Protein AF-A0A3R9ML99-F1 (afdb_monomer)

Solvent-accessible surface area (backbone atoms only — not comparable to full-atom values): 5795 Å² total; per-residue (Å²): 138,90,82,80,82,83,76,72,71,64,70,60,57,55,53,55,49,55,49,49,50,56,50,73,70,32,71,63,58,52,49,49,49,51,53,67,48,25,43,88,97,41,99,45,66,30,70,67,46,59,65,60,38,38,69,73,42,37,47,72,34,72,74,43,44,79,54,72,41,50,73,58,69,47,74,87,57,74,47,76,45,52,68,63,38,70,42,47,70,81,40,72,49,74,111

Mean predicted aligned error: 12.75 Å

Foldseek 3Di:
DDDDPPPDPCPVVVVVVVVVVVCVPDVVNVVVVCVQQAPPPDNAGDPVCCVPQCVVQEAEDPLEAEDQEAESDDSVHYHYHDHNHYHDRPHYDDD

Nearest PDB structures (foldseek):
  3r3i-assembly3_B  TM=7.103E-01  e=8.095E+00  Homo sapiens

Organism: NCBI:txid334424

pLDDT: mean 73.44, std 12.73, range [35.12, 89.75]

Structure (mmCIF, N/CA/C/O backbone):
data_AF-A0A3R9ML99-F1
#
_entry.id   AF-A0A3R9ML99-F1
#
loop_
_atom_site.group_PDB
_atom_site.id
_atom_site.type_symbol
_atom_site.label_atom_id
_atom_site.label_alt_id
_atom_site.label_comp_id
_atom_site.label_asym_id
_atom_site.label_entity_id
_atom_site.label_seq_id
_atom_site.pdbx_PDB_ins_code
_atom_site.Cartn_x
_atom_site.Cartn_y
_atom_site.Cartn_z
_atom_site.occupancy
_atom_site.B_iso_or_equiv
_atom_site.auth_seq_id
_atom_site.auth_comp_id
_atom_site.auth_asym_id
_atom_site.auth_atom_id
_atom_site.pdbx_PDB_model_num
ATOM 1 N N . MET A 1 1 ? -26.105 -42.556 -6.448 1.00 38.88 1 MET A N 1
ATOM 2 C CA . MET A 1 1 ? -24.698 -42.632 -6.003 1.00 38.88 1 MET A CA 1
ATOM 3 C C . MET A 1 1 ? -24.323 -41.286 -5.422 1.00 38.88 1 MET A C 1
ATOM 5 O O . MET A 1 1 ? -24.425 -40.271 -6.093 1.00 38.88 1 MET A O 1
ATOM 9 N N . SER A 1 2 ? -24.072 -41.307 -4.123 1.00 42.75 2 SER A N 1
ATOM 10 C CA . SER A 1 2 ? -23.849 -40.193 -3.210 1.00 42.75 2 SER A CA 1
ATOM 11 C C . SER A 1 2 ? -22.408 -39.692 -3.263 1.00 42.75 2 SER A C 1
ATOM 13 O O . SER A 1 2 ? -21.489 -40.491 -3.111 1.00 42.75 2 SER A O 1
ATOM 15 N N . SER A 1 3 ? -22.215 -38.379 -3.351 1.00 35.12 3 SER A N 1
ATOM 16 C CA . SER A 1 3 ? -20.934 -37.738 -3.041 1.00 35.12 3 SER A CA 1
ATOM 17 C C . SER A 1 3 ? -21.167 -36.391 -2.350 1.00 35.12 3 SER A C 1
ATOM 19 O O . SER A 1 3 ? -21.329 -35.354 -2.984 1.00 35.12 3 SER A O 1
ATOM 21 N N . THR A 1 4 ? -21.248 -36.481 -1.017 1.00 44.41 4 THR A N 1
ATOM 22 C CA . THR A 1 4 ? -20.620 -35.584 -0.027 1.00 44.41 4 THR A CA 1
ATOM 23 C C . THR A 1 4 ? -20.724 -34.071 -0.253 1.00 44.41 4 THR A C 1
ATOM 25 O O . THR A 1 4 ? -19.796 -33.425 -0.731 1.00 44.41 4 THR A O 1
ATOM 28 N N . SER A 1 5 ? -21.825 -33.496 0.239 1.00 40.03 5 SER A N 1
ATOM 29 C CA . SER A 1 5 ? -21.853 -32.130 0.771 1.00 40.03 5 SER A CA 1
ATOM 30 C C . SER A 1 5 ? -20.878 -32.050 1.951 1.00 40.03 5 SER A C 1
ATOM 32 O O . SER A 1 5 ? -21.139 -32.600 3.022 1.00 40.03 5 SER A O 1
ATOM 34 N N . THR A 1 6 ? -19.720 -31.426 1.742 1.00 47.66 6 THR A N 1
ATOM 35 C CA . THR A 1 6 ? -18.753 -31.126 2.802 1.00 47.66 6 THR A CA 1
ATOM 36 C C . THR A 1 6 ? -19.354 -30.065 3.721 1.00 47.66 6 THR A C 1
ATOM 38 O O . THR A 1 6 ? -19.236 -28.864 3.485 1.00 47.66 6 THR A O 1
ATOM 41 N N . SER A 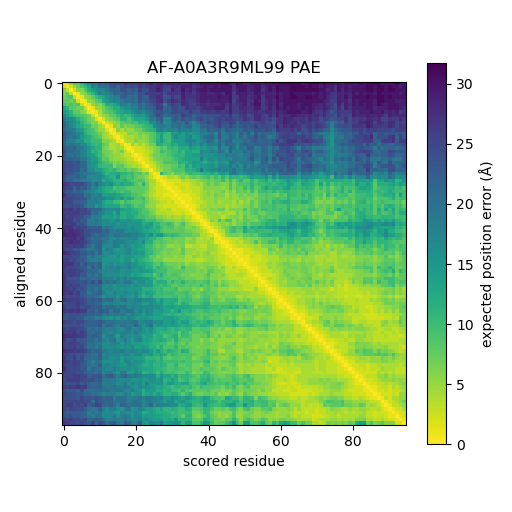1 7 ? -20.034 -30.514 4.774 1.00 47.41 7 SER A N 1
ATOM 42 C CA . SER A 1 7 ? -20.469 -29.684 5.892 1.00 47.41 7 SER A CA 1
ATOM 43 C C . SER A 1 7 ? -19.242 -29.117 6.609 1.00 47.41 7 SER A C 1
ATOM 45 O O . SER A 1 7 ? -18.593 -29.806 7.397 1.00 47.41 7 SER A O 1
ATOM 47 N N . ILE A 1 8 ? -18.915 -27.857 6.327 1.00 57.25 8 ILE A N 1
ATOM 48 C CA . ILE A 1 8 ? -17.966 -27.072 7.121 1.00 57.25 8 ILE A CA 1
ATOM 49 C C . ILE A 1 8 ? -18.508 -27.030 8.565 1.00 57.25 8 ILE A C 1
ATOM 51 O O . ILE A 1 8 ? -19.684 -26.704 8.748 1.00 57.25 8 ILE A O 1
ATOM 55 N N . PRO A 1 9 ? -17.711 -27.368 9.596 1.00 52.72 9 PRO A N 1
ATOM 56 C CA . PRO A 1 9 ? -18.194 -27.432 10.972 1.00 52.72 9 PRO A CA 1
ATOM 57 C C . PRO A 1 9 ? -18.722 -26.064 11.436 1.00 52.72 9 PRO A C 1
ATOM 59 O O . PRO A 1 9 ? -17.990 -25.078 11.541 1.00 52.72 9 PRO A O 1
ATOM 62 N N . SER A 1 10 ? -20.020 -26.021 11.740 1.00 58.72 10 SER A N 1
ATOM 63 C CA . SER A 1 10 ? -20.818 -24.842 12.111 1.00 58.72 10 SER A CA 1
ATOM 64 C C . SER A 1 10 ? -20.410 -24.168 13.432 1.00 58.72 10 SER A C 1
ATOM 66 O O . SER A 1 10 ? -20.853 -23.055 13.717 1.00 58.72 10 SER A O 1
ATOM 68 N N . PHE A 1 11 ? -19.515 -24.780 14.214 1.00 58.31 11 PHE A N 1
ATOM 69 C CA . PHE A 1 11 ? -19.002 -24.227 15.474 1.00 58.31 11 PHE A CA 1
ATOM 70 C C . PHE A 1 11 ? -18.155 -22.956 15.285 1.00 58.31 11 PHE A C 1
ATOM 72 O O . PHE A 1 11 ? -18.205 -22.052 16.119 1.00 58.31 11 PHE A O 1
ATOM 79 N N . ALA A 1 12 ? -17.431 -22.833 14.167 1.00 55.47 12 ALA A N 1
ATOM 80 C CA . ALA A 1 12 ? -16.661 -21.623 13.864 1.00 55.47 12 ALA A CA 1
ATOM 81 C C . ALA A 1 12 ? -17.571 -20.444 13.464 1.00 55.47 12 ALA A C 1
ATOM 83 O O . ALA A 1 12 ? -17.307 -19.300 13.832 1.00 55.47 12 ALA A O 1
ATOM 84 N N . GLY A 1 13 ? -18.682 -20.716 12.769 1.00 58.28 13 GLY A N 1
ATOM 85 C CA . GLY A 1 13 ? -19.620 -19.688 12.304 1.00 58.28 13 GLY A CA 1
ATOM 86 C C . GLY A 1 13 ? -20.328 -18.941 13.440 1.00 58.28 13 GLY A C 1
ATOM 87 O O . GLY A 1 13 ? -20.503 -17.726 13.353 1.00 58.28 13 GLY A O 1
ATOM 88 N N . GLY A 1 14 ? -20.680 -19.635 14.529 1.00 63.00 14 GLY A N 1
ATOM 89 C CA . GLY A 1 14 ? -21.318 -19.036 15.713 1.00 63.00 14 GLY A CA 1
ATOM 90 C C . GLY A 1 14 ? -20.378 -18.165 16.555 1.00 63.00 14 GLY A C 1
ATOM 91 O O . GLY A 1 14 ? -20.763 -17.102 17.042 1.00 63.00 14 GLY A O 1
ATOM 92 N N . LEU A 1 15 ? -19.112 -18.572 16.683 1.00 62.53 15 LEU A N 1
ATOM 93 C CA . LEU A 1 15 ? -18.086 -17.789 17.378 1.00 62.53 15 LEU A CA 1
ATOM 94 C C . LEU A 1 15 ? -17.732 -16.517 16.599 1.00 62.53 15 LEU A C 1
ATOM 96 O O . LEU A 1 15 ? -17.679 -15.429 17.174 1.00 62.53 15 LEU A O 1
ATOM 100 N N . LEU A 1 16 ? -17.551 -16.636 15.280 1.00 63.03 16 LEU A N 1
ATOM 101 C CA . LEU A 1 16 ? -17.241 -15.505 14.404 1.00 63.03 16 LEU A CA 1
ATOM 102 C C . LEU A 1 16 ? -18.410 -14.515 14.295 1.00 63.03 16 LEU A C 1
ATOM 104 O O . LEU A 1 16 ? -18.174 -13.304 14.227 1.00 63.03 16 LEU A O 1
ATOM 108 N N . SER A 1 17 ? -19.658 -14.996 14.325 1.00 64.62 17 SER A N 1
ATOM 109 C CA . SER A 1 17 ? -20.848 -14.138 14.310 1.00 64.62 17 SER A CA 1
ATOM 110 C C . SER A 1 17 ? -21.050 -13.407 15.643 1.00 64.62 17 SER A C 1
ATOM 112 O O . SER A 1 17 ? -21.275 -12.195 15.636 1.00 64.62 17 SER A O 1
ATOM 114 N N . GLY A 1 18 ? -20.861 -14.083 16.782 1.00 67.12 18 GLY A N 1
ATOM 115 C CA . GLY A 1 18 ? -20.918 -13.474 18.117 1.00 67.12 18 GLY A CA 1
ATOM 116 C C . GLY A 1 18 ? -19.806 -12.448 18.368 1.00 67.12 18 GLY A C 1
ATOM 117 O O . GLY A 1 18 ? -20.058 -11.364 18.904 1.00 67.12 18 GLY A O 1
ATOM 118 N N . LEU A 1 19 ? -18.582 -12.739 17.914 1.00 62.47 19 LEU A N 1
ATOM 119 C CA . LEU A 1 19 ? -17.462 -11.793 17.943 1.00 62.47 19 LEU A CA 1
ATOM 120 C C . LEU A 1 19 ? -17.721 -10.602 17.016 1.00 62.47 19 LEU A C 1
ATOM 122 O O . LEU A 1 19 ? -17.573 -9.460 17.445 1.00 62.47 19 LEU A O 1
ATOM 126 N N . SER A 1 20 ? -18.189 -10.836 15.787 1.00 61.47 20 SER A N 1
ATOM 127 C CA . SER A 1 20 ? -18.544 -9.756 14.855 1.00 61.47 20 SER A CA 1
ATOM 128 C C . SER A 1 20 ? -19.652 -8.850 15.396 1.00 61.47 20 SER A C 1
ATOM 130 O O . SER A 1 20 ? -19.572 -7.632 15.237 1.00 61.47 20 SER A O 1
ATOM 132 N N . ALA A 1 21 ? -20.663 -9.408 16.067 1.00 64.62 21 ALA A N 1
ATOM 133 C CA . ALA A 1 21 ? -21.735 -8.637 16.693 1.00 64.62 21 ALA A CA 1
ATOM 134 C C . ALA A 1 21 ? -21.219 -7.779 17.863 1.00 64.62 21 ALA A C 1
ATOM 136 O O . ALA A 1 21 ? -21.551 -6.596 17.953 1.00 64.62 21 ALA A O 1
ATOM 137 N N . ARG A 1 22 ? -20.328 -8.323 18.706 1.00 62.62 22 ARG A N 1
ATOM 138 C CA . ARG A 1 22 ? -19.660 -7.563 19.782 1.00 62.62 22 ARG A CA 1
ATOM 139 C C . ARG A 1 22 ? -18.731 -6.466 19.255 1.00 62.62 22 ARG A C 1
ATOM 141 O O . ARG A 1 22 ? -18.669 -5.379 19.832 1.00 62.62 22 ARG A O 1
ATOM 148 N N . ILE A 1 23 ? -18.036 -6.722 18.148 1.00 60.06 23 ILE A N 1
ATOM 149 C CA . ILE A 1 23 ? -17.157 -5.743 17.496 1.00 60.06 23 ILE A CA 1
ATOM 150 C C . ILE A 1 23 ? -17.985 -4.608 16.875 1.00 60.06 23 ILE A C 1
ATOM 152 O O . ILE A 1 23 ? -17.627 -3.442 17.031 1.00 60.06 23 ILE A O 1
ATOM 156 N N . LYS A 1 24 ? -19.125 -4.915 16.239 1.00 61.19 24 LYS A N 1
ATOM 157 C CA . LYS A 1 24 ? -20.045 -3.904 15.683 1.00 61.19 24 LYS A CA 1
ATOM 158 C C . LYS A 1 24 ? -20.799 -3.110 16.756 1.00 61.19 24 LYS A C 1
ATOM 160 O O . LYS A 1 24 ? -21.103 -1.944 16.525 1.00 61.19 24 LYS A O 1
ATOM 165 N N . GLY A 1 25 ? -21.076 -3.712 17.913 1.00 71.50 25 GLY A N 1
ATOM 166 C CA . GLY A 1 25 ? -21.843 -3.088 18.996 1.00 71.50 25 GLY A CA 1
ATOM 167 C C . GLY A 1 25 ? -21.081 -2.061 19.836 1.00 71.50 25 GLY A C 1
ATOM 168 O O . GLY A 1 25 ? -21.703 -1.334 20.606 1.00 71.50 25 GLY A O 1
ATOM 169 N N . SER A 1 26 ? -19.751 -1.969 19.714 1.00 70.25 26 SER A N 1
ATOM 170 C CA . SER A 1 26 ? -18.955 -1.081 20.566 1.00 70.25 26 SER A CA 1
ATOM 171 C C . SER A 1 26 ? -18.286 0.057 19.774 1.00 70.25 26 SER A C 1
ATOM 173 O O . SER A 1 26 ? -17.394 -0.171 18.949 1.00 70.25 26 SER A O 1
ATOM 175 N N . PRO A 1 27 ? -18.644 1.327 20.047 1.00 76.81 27 PRO A N 1
ATOM 176 C CA . PRO A 1 27 ? -18.044 2.471 19.359 1.00 76.81 27 PRO A CA 1
ATOM 177 C C . PRO A 1 27 ? -16.539 2.588 19.641 1.00 76.81 27 PRO A C 1
ATOM 179 O O . PRO A 1 27 ? -15.786 3.053 18.788 1.00 76.81 27 PRO A O 1
ATOM 182 N N . ARG A 1 28 ? -16.078 2.086 20.796 1.00 77.94 28 ARG A N 1
ATOM 183 C CA . ARG A 1 28 ? -14.664 2.084 21.199 1.00 77.94 28 ARG A CA 1
ATOM 184 C C . ARG A 1 28 ? -13.791 1.200 20.307 1.00 77.94 28 ARG A C 1
ATOM 186 O O . ARG A 1 28 ? -12.728 1.648 19.900 1.00 77.94 28 ARG A O 1
ATOM 193 N N . LEU A 1 29 ? -14.228 -0.015 19.958 1.00 75.88 29 LEU A N 1
ATOM 194 C CA . LEU A 1 29 ? -13.462 -0.904 19.070 1.00 75.88 29 LEU A CA 1
ATOM 195 C C . LEU A 1 29 ? -13.401 -0.348 17.646 1.00 75.88 29 LEU A C 1
ATOM 197 O O . LEU A 1 29 ? -12.339 -0.370 17.029 1.00 75.88 29 LEU A O 1
ATOM 201 N N . LYS A 1 30 ? -14.502 0.234 17.156 1.00 73.56 30 LYS A N 1
ATOM 202 C CA . LYS A 1 30 ? -14.520 0.934 15.865 1.00 73.56 30 LYS A CA 1
ATOM 203 C C . LYS A 1 30 ? -13.548 2.117 15.857 1.00 73.56 30 LYS A C 1
ATOM 205 O O . LYS A 1 30 ? -12.813 2.300 14.893 1.00 73.56 30 LYS A O 1
ATOM 210 N N . GLN A 1 31 ? -13.507 2.895 16.936 1.00 80.19 31 GLN A N 1
ATOM 211 C CA . GLN A 1 31 ? -12.615 4.045 17.062 1.00 80.19 31 GLN A CA 1
ATOM 212 C C . GLN A 1 31 ? -11.148 3.629 17.218 1.00 80.19 31 GLN A C 1
ATOM 214 O O . GLN A 1 31 ? -10.287 4.240 16.592 1.00 80.19 31 GLN A O 1
ATOM 219 N N . LEU A 1 32 ? -10.865 2.561 17.970 1.00 80.81 32 LEU A N 1
ATOM 220 C CA . LEU A 1 32 ? -9.529 1.975 18.088 1.00 80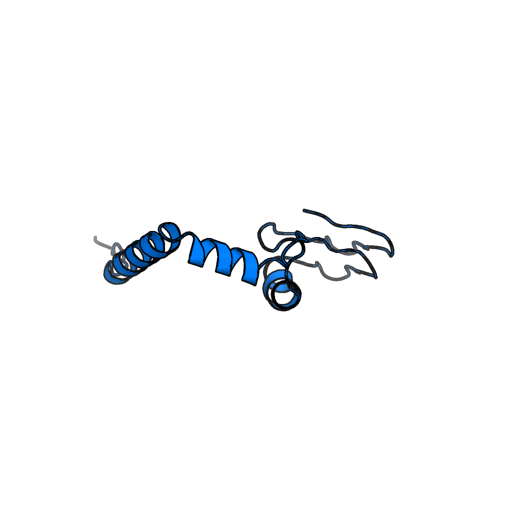.81 32 LEU A CA 1
ATOM 221 C C . LEU A 1 32 ? -9.040 1.416 16.753 1.00 80.81 32 LEU A C 1
ATOM 223 O O . LEU A 1 32 ? -7.914 1.707 16.372 1.00 80.81 32 LEU A O 1
ATOM 227 N N . ALA A 1 33 ? -9.875 0.680 16.016 1.00 76.25 33 ALA A N 1
ATOM 228 C CA . ALA A 1 33 ? -9.530 0.172 14.691 1.00 76.25 33 ALA A CA 1
ATOM 229 C C . ALA A 1 33 ? -9.252 1.324 13.715 1.00 76.25 33 ALA A C 1
ATOM 231 O O . ALA A 1 33 ? -8.188 1.363 13.100 1.00 76.25 33 ALA A O 1
ATOM 232 N N . SER A 1 34 ? -10.147 2.315 13.640 1.00 74.19 34 SER A N 1
ATOM 233 C CA . SER A 1 34 ? -9.936 3.515 12.824 1.00 74.19 34 SER A CA 1
ATOM 234 C C . SER A 1 34 ? -8.673 4.278 13.229 1.00 74.19 34 SER A C 1
ATOM 236 O O . SER A 1 34 ? -7.945 4.744 12.361 1.00 74.19 34 SER A O 1
ATOM 238 N N . TRP A 1 35 ? -8.365 4.371 14.524 1.00 78.38 35 TRP A N 1
ATOM 239 C CA . TRP A 1 35 ? -7.147 5.009 15.030 1.00 78.38 35 TRP A CA 1
ATOM 240 C C . TRP A 1 3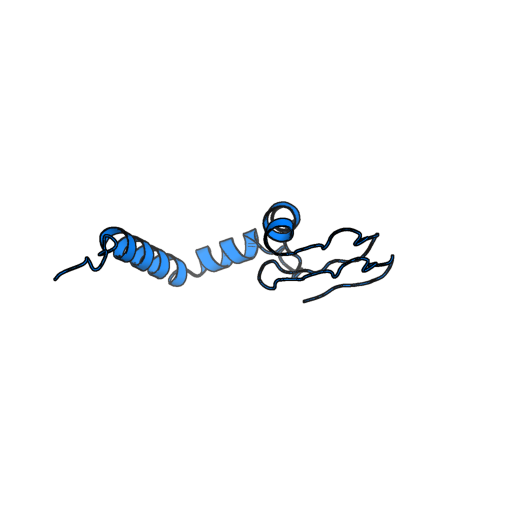5 ? -5.884 4.184 14.758 1.00 78.38 35 TRP A C 1
ATOM 242 O O . TRP A 1 35 ? -4.808 4.748 14.554 1.00 78.38 35 TRP A O 1
ATOM 252 N N . LEU A 1 36 ? -5.983 2.855 14.752 1.00 75.75 36 LEU A N 1
ATOM 253 C CA . LEU A 1 36 ? -4.875 1.950 14.460 1.00 75.75 36 LEU A CA 1
ATOM 254 C C . LEU A 1 36 ? -4.518 1.987 12.968 1.00 75.75 36 LEU A C 1
ATOM 256 O O . LEU A 1 36 ? -3.338 2.011 12.618 1.00 75.75 36 LEU A O 1
ATOM 260 N N . LEU A 1 37 ? -5.533 2.031 12.103 1.00 72.19 37 LEU A N 1
ATOM 261 C CA . LEU A 1 37 ? -5.388 2.091 10.649 1.00 72.19 37 LEU A CA 1
ATOM 262 C C . LEU A 1 37 ? -4.985 3.489 10.163 1.00 72.19 37 LEU A C 1
ATOM 264 O O . LEU A 1 37 ? -4.047 3.621 9.372 1.00 72.19 37 LEU A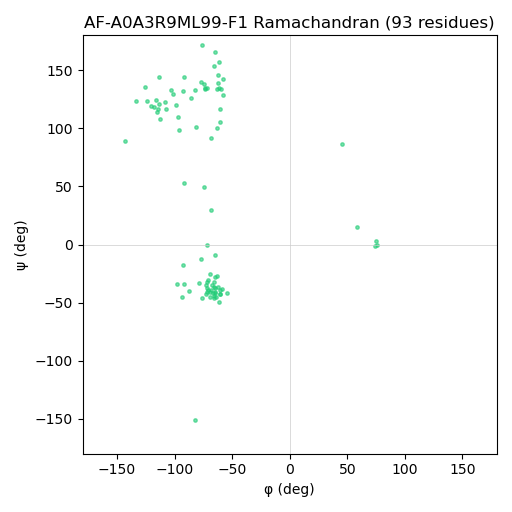 O 1
ATOM 268 N N . PHE A 1 38 ? -5.643 4.534 10.665 1.00 73.31 38 PHE A N 1
ATOM 269 C CA . PHE A 1 38 ? -5.467 5.910 10.205 1.00 73.31 38 PHE A CA 1
ATOM 270 C C . PHE A 1 38 ? -4.840 6.799 11.274 1.00 73.31 38 PHE A C 1
ATOM 272 O O . PHE A 1 38 ? -5.113 6.680 12.469 1.00 73.31 38 PHE A O 1
ATOM 279 N N . GLN A 1 39 ? -3.993 7.734 10.850 1.00 69.81 39 GLN A N 1
ATOM 280 C CA . GLN A 1 39 ? -3.508 8.769 11.757 1.00 69.81 39 GLN A CA 1
ATOM 281 C C . GLN A 1 39 ? -4.646 9.763 12.063 1.00 69.81 39 GLN A C 1
ATOM 283 O O . GLN A 1 39 ? -5.335 10.211 11.147 1.00 69.81 39 GLN A O 1
ATOM 288 N N . PRO A 1 40 ? -4.867 10.164 13.327 1.00 64.19 40 PRO A N 1
ATOM 289 C CA . PRO A 1 40 ? -5.874 11.176 13.631 1.00 64.19 40 PRO A CA 1
ATOM 290 C C . PRO A 1 40 ? -5.551 12.487 12.892 1.00 64.19 40 PRO A C 1
ATOM 292 O O . PRO A 1 40 ? -4.410 12.948 12.909 1.00 64.19 40 PRO A O 1
ATOM 295 N N . ARG A 1 41 ? -6.566 13.088 12.249 1.00 65.56 41 ARG A N 1
ATOM 296 C CA . ARG A 1 41 ? -6.514 14.341 11.453 1.00 65.56 41 ARG A CA 1
ATOM 297 C C . ARG A 1 41 ? -5.857 14.263 10.070 1.00 65.56 41 ARG A C 1
ATOM 299 O O . ARG A 1 41 ? -5.842 15.266 9.362 1.00 65.56 41 ARG A O 1
ATOM 306 N N . ARG A 1 42 ? -5.339 13.109 9.646 1.00 65.94 42 ARG A N 1
ATOM 307 C CA . ARG A 1 42 ? -4.875 12.892 8.268 1.00 65.94 42 ARG A CA 1
ATOM 308 C C . ARG A 1 42 ? -5.437 11.561 7.796 1.00 65.94 42 ARG A C 1
ATOM 310 O O . ARG A 1 42 ? -5.137 10.546 8.406 1.00 65.94 42 ARG A O 1
ATOM 317 N N . ALA A 1 43 ? -6.178 11.533 6.690 1.00 64.88 43 ALA A N 1
ATOM 318 C CA . ALA A 1 43 ? -6.653 10.290 6.064 1.00 64.88 43 ALA A CA 1
ATOM 319 C C . ALA A 1 43 ? -5.506 9.450 5.453 1.00 64.88 43 ALA A C 1
ATOM 321 O O . ALA A 1 43 ? -5.682 8.758 4.458 1.00 64.88 43 ALA A O 1
ATOM 322 N N . ARG A 1 44 ? -4.299 9.534 6.027 1.00 69.94 44 ARG A N 1
ATOM 323 C CA . ARG A 1 44 ? -3.145 8.753 5.624 1.00 69.94 44 ARG A CA 1
ATOM 324 C C . ARG A 1 44 ? -3.079 7.481 6.465 1.00 69.94 44 ARG A C 1
ATOM 326 O O . ARG A 1 44 ? -3.175 7.560 7.698 1.00 69.94 44 ARG A O 1
ATOM 333 N N . PRO A 1 45 ? -2.895 6.323 5.819 1.00 74.06 45 PRO A N 1
ATOM 334 C CA . PRO A 1 45 ? -2.647 5.085 6.533 1.00 74.06 45 PRO A CA 1
ATOM 335 C C . PRO A 1 45 ? -1.342 5.198 7.333 1.00 74.06 45 PRO A C 1
ATOM 337 O O . PRO A 1 45 ? -0.389 5.866 6.916 1.00 74.06 45 PRO A O 1
ATOM 340 N N . ARG A 1 46 ? -1.289 4.557 8.506 1.00 82.00 46 ARG A N 1
ATOM 341 C CA . ARG A 1 46 ? -0.058 4.505 9.309 1.00 82.00 46 ARG A CA 1
ATOM 342 C C . ARG A 1 46 ? 1.065 3.792 8.547 1.00 82.00 46 ARG A C 1
ATOM 344 O O . ARG A 1 46 ? 0.822 2.956 7.683 1.00 82.00 46 ARG A O 1
ATOM 351 N N . ILE A 1 47 ? 2.312 4.072 8.927 1.00 77.94 47 ILE A N 1
ATOM 352 C CA . ILE A 1 47 ? 3.507 3.501 8.284 1.00 77.94 47 ILE A CA 1
ATOM 353 C C . ILE A 1 47 ? 3.459 1.963 8.261 1.00 77.94 47 ILE A C 1
ATOM 355 O O . ILE A 1 47 ? 3.732 1.377 7.222 1.00 77.94 47 ILE A O 1
ATOM 359 N N . TRP A 1 48 ? 3.033 1.306 9.345 1.00 80.31 48 TRP A N 1
ATOM 360 C CA . TRP A 1 48 ? 2.910 -0.159 9.379 1.00 80.31 48 TRP A CA 1
ATOM 361 C C . TRP A 1 48 ? 1.882 -0.695 8.367 1.00 80.31 48 TRP A C 1
ATOM 363 O O . TRP A 1 48 ? 2.141 -1.709 7.732 1.00 80.31 48 TRP A O 1
ATOM 373 N N . VAL A 1 49 ? 0.769 0.015 8.136 1.00 78.88 49 VAL A N 1
ATOM 374 C CA . VAL A 1 49 ? -0.219 -0.324 7.092 1.00 78.88 49 VAL A CA 1
ATOM 375 C C . VAL A 1 49 ? 0.415 -0.177 5.711 1.00 78.88 49 VAL A C 1
ATOM 377 O O . VAL A 1 49 ? 0.273 -1.053 4.865 1.00 78.88 49 VAL A O 1
ATOM 380 N N . ARG A 1 50 ? 1.199 0.884 5.498 1.00 77.06 50 ARG A N 1
ATOM 381 C CA . ARG A 1 50 ? 1.930 1.095 4.243 1.00 77.06 50 ARG A CA 1
ATOM 382 C C . ARG A 1 50 ? 2.999 0.026 3.977 1.00 77.06 50 ARG A C 1
ATOM 384 O O . ARG A 1 50 ? 3.313 -0.212 2.820 1.00 77.06 50 ARG A O 1
ATOM 391 N N . TRP A 1 51 ? 3.578 -0.603 4.995 1.00 76.31 51 TRP A N 1
ATOM 392 C CA . TRP A 1 51 ? 4.561 -1.676 4.790 1.00 76.31 51 TRP A CA 1
ATOM 393 C C . TRP A 1 51 ? 3.934 -3.066 4.745 1.00 76.31 51 TRP A C 1
ATOM 395 O O . TRP A 1 51 ? 4.415 -3.908 4.001 1.00 76.31 51 TRP A O 1
ATOM 405 N N . LEU A 1 52 ? 2.865 -3.307 5.504 1.00 79.81 52 LEU A N 1
ATOM 406 C CA . LEU A 1 52 ? 2.247 -4.626 5.601 1.00 79.81 52 LEU A CA 1
ATOM 407 C C . LEU A 1 52 ? 1.091 -4.805 4.612 1.00 79.81 52 LEU A C 1
ATOM 409 O O . LEU A 1 52 ? 1.013 -5.828 3.949 1.00 79.81 52 LEU A O 1
ATOM 413 N N . ALA A 1 53 ? 0.200 -3.820 4.489 1.00 77.06 53 ALA A N 1
ATOM 414 C CA . ALA A 1 53 ? -0.993 -3.934 3.654 1.00 77.06 53 ALA A CA 1
ATOM 415 C C . ALA A 1 53 ? -0.733 -3.527 2.195 1.00 77.06 53 ALA A C 1
ATOM 417 O O . ALA A 1 53 ? -1.212 -4.202 1.287 1.00 77.06 53 ALA A O 1
ATOM 418 N N . ASN A 1 54 ? 0.055 -2.474 1.937 1.00 77.62 54 ASN A N 1
ATOM 419 C CA .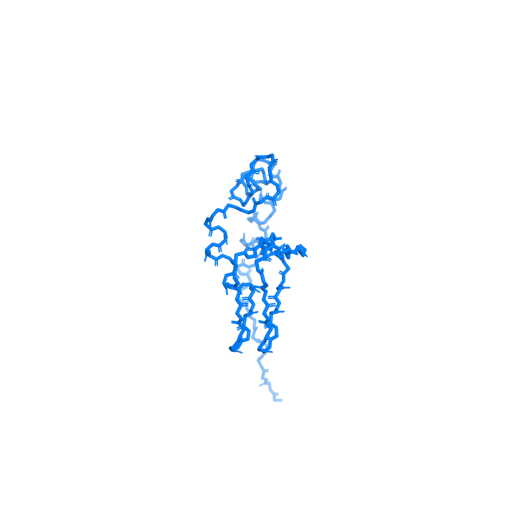 ASN A 1 54 ? 0.271 -2.011 0.556 1.00 77.62 54 ASN A CA 1
ATOM 420 C C . ASN A 1 54 ? 0.917 -3.061 -0.365 1.00 77.62 54 ASN A C 1
ATOM 422 O O . ASN A 1 54 ? 0.463 -3.156 -1.502 1.00 77.62 54 ASN A O 1
ATOM 426 N N . PRO A 1 55 ? 1.939 -3.842 0.045 1.00 77.88 55 PRO A N 1
ATOM 427 C CA . PRO A 1 55 ? 2.505 -4.872 -0.831 1.00 77.88 55 PRO A CA 1
ATOM 428 C C . PRO A 1 55 ? 1.553 -6.046 -1.078 1.00 77.88 55 PRO A C 1
ATOM 430 O O . PRO A 1 55 ? 1.672 -6.720 -2.094 1.00 77.88 55 PRO A O 1
ATOM 433 N N . LEU A 1 56 ? 0.619 -6.297 -0.155 1.00 79.06 56 LEU A N 1
ATOM 434 C CA . LEU A 1 56 ? -0.368 -7.371 -0.284 1.00 79.06 56 LEU A CA 1
ATOM 4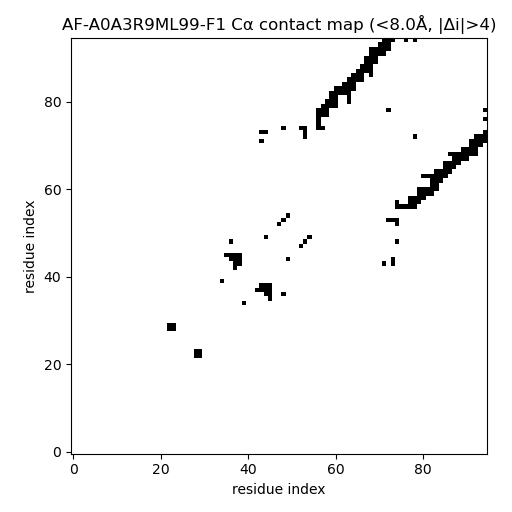35 C C . LEU A 1 56 ? -1.522 -6.986 -1.219 1.00 79.06 56 LEU A C 1
ATOM 437 O O . LEU A 1 56 ? -2.072 -7.847 -1.899 1.00 79.06 56 LEU A O 1
ATOM 441 N N . VAL A 1 57 ? -1.894 -5.705 -1.244 1.00 80.31 57 VAL A N 1
ATOM 442 C CA . VAL A 1 57 ? -3.071 -5.207 -1.974 1.00 80.31 57 VAL A CA 1
ATOM 443 C C . VAL A 1 57 ? -2.710 -4.627 -3.341 1.00 80.31 57 VAL A C 1
ATOM 445 O O . VAL A 1 57 ? -3.497 -4.732 -4.281 1.00 80.31 57 VAL A O 1
ATOM 448 N N . HIS A 1 58 ? -1.541 -4.000 -3.477 1.00 83.75 58 HIS A N 1
ATOM 449 C CA . HIS A 1 58 ? -1.140 -3.345 -4.720 1.00 83.75 58 HIS A CA 1
ATOM 450 C C . HIS A 1 58 ? -0.166 -4.213 -5.505 1.00 83.75 58 HIS A C 1
ATOM 452 O O . HIS A 1 58 ? 0.855 -4.657 -4.977 1.00 83.75 58 HIS A O 1
ATOM 458 N N . ARG A 1 59 ? -0.458 -4.412 -6.791 1.00 83.62 59 ARG A N 1
ATOM 459 C CA . ARG A 1 59 ? 0.393 -5.190 -7.692 1.00 83.62 59 ARG A CA 1
ATOM 460 C C . ARG A 1 59 ? 1.186 -4.265 -8.597 1.00 83.62 59 ARG A C 1
ATOM 462 O O . ARG A 1 59 ? 0.644 -3.352 -9.212 1.00 83.62 59 ARG A O 1
ATOM 469 N N . TYR A 1 60 ? 2.477 -4.538 -8.698 1.00 86.88 60 TYR A N 1
ATOM 470 C CA . TYR A 1 60 ? 3.383 -3.835 -9.592 1.00 86.88 60 TYR A CA 1
ATOM 471 C C . TYR A 1 60 ? 3.884 -4.839 -10.624 1.00 86.88 60 TYR A C 1
ATOM 473 O O . TYR A 1 60 ? 4.550 -5.812 -10.271 1.00 86.88 60 TYR A O 1
ATOM 481 N N . ALA A 1 61 ? 3.520 -4.641 -11.890 1.00 86.94 61 ALA A N 1
ATOM 482 C CA . ALA A 1 61 ? 3.980 -5.500 -12.972 1.00 86.94 61 ALA A CA 1
ATOM 483 C C . ALA A 1 61 ? 5.506 -5.367 -13.169 1.00 86.94 61 ALA A C 1
ATOM 485 O O . ALA A 1 61 ? 6.084 -4.313 -12.868 1.00 86.94 61 ALA A O 1
ATOM 486 N N . PRO A 1 62 ? 6.182 -6.404 -13.695 1.00 85.19 62 PRO A N 1
ATOM 487 C CA . PRO A 1 62 ? 7.621 -6.357 -13.940 1.00 85.19 62 PRO A CA 1
ATOM 488 C C . PRO A 1 62 ? 8.003 -5.199 -14.874 1.00 85.19 62 PRO A C 1
ATOM 490 O O . PRO A 1 62 ? 7.279 -4.858 -15.809 1.00 85.19 62 PRO A O 1
ATOM 493 N N . GLY A 1 63 ? 9.149 -4.572 -14.605 1.00 85.50 63 GLY A N 1
ATOM 494 C CA . GLY A 1 63 ? 9.627 -3.413 -15.364 1.00 85.50 63 GLY A CA 1
ATOM 495 C C . GLY A 1 63 ? 8.899 -2.100 -15.061 1.00 85.50 63 GLY A C 1
ATOM 496 O O . GLY A 1 63 ? 9.205 -1.099 -15.701 1.00 85.50 63 GLY A O 1
ATOM 497 N N . SER A 1 64 ? 7.955 -2.079 -14.113 1.00 86.00 64 SER A N 1
ATOM 498 C CA . SER A 1 64 ? 7.385 -0.823 -13.622 1.00 86.00 64 SER A CA 1
ATOM 499 C C . SER A 1 64 ? 8.374 -0.092 -12.712 1.00 86.00 64 SER A C 1
ATOM 501 O O . SER A 1 64 ? 9.059 -0.700 -11.886 1.00 86.00 64 SER A O 1
ATOM 503 N N . LEU A 1 65 ? 8.467 1.226 -12.878 1.00 85.44 65 LEU A N 1
ATOM 504 C CA . LEU A 1 65 ? 9.398 2.074 -12.139 1.00 85.44 65 LEU A CA 1
ATOM 505 C C . LEU A 1 65 ? 8.605 3.117 -11.363 1.00 85.44 65 LEU A C 1
ATOM 507 O O . LEU A 1 65 ? 7.910 3.943 -11.949 1.00 85.44 65 LEU A O 1
ATOM 511 N N . VAL A 1 66 ? 8.721 3.102 -10.038 1.00 84.12 66 VAL A N 1
ATOM 512 C CA . VAL A 1 66 ? 8.078 4.106 -9.188 1.00 84.12 66 VAL A CA 1
ATOM 513 C C . VAL A 1 66 ? 9.138 4.964 -8.523 1.00 84.12 66 VAL A C 1
ATOM 515 O O . VAL A 1 66 ? 9.830 4.497 -7.618 1.00 84.12 66 VAL A O 1
ATOM 518 N N . ARG A 1 67 ? 9.254 6.222 -8.964 1.00 84.88 67 ARG A N 1
ATOM 519 C CA . ARG A 1 67 ? 10.180 7.211 -8.391 1.00 84.88 67 ARG A CA 1
ATOM 520 C C . ARG A 1 67 ? 9.573 7.860 -7.137 1.00 84.88 67 ARG A C 1
ATOM 522 O O . ARG A 1 67 ? 8.789 7.221 -6.422 1.00 84.88 67 ARG A O 1
ATOM 529 N N . ARG A 1 68 ? 9.920 9.115 -6.814 1.00 82.88 68 ARG A N 1
ATOM 530 C CA . ARG A 1 68 ? 9.416 9.856 -5.637 1.00 82.88 68 ARG A CA 1
ATOM 531 C C . ARG A 1 68 ? 7.963 10.331 -5.822 1.00 82.88 68 ARG A C 1
ATOM 533 O O . ARG A 1 68 ? 7.634 11.486 -5.559 1.00 82.88 68 ARG A O 1
ATOM 540 N N . ALA A 1 69 ? 7.079 9.425 -6.232 1.00 84.00 69 ALA A N 1
ATOM 541 C CA . ALA A 1 69 ? 5.647 9.663 -6.350 1.00 84.00 69 ALA A CA 1
ATOM 542 C C . ALA A 1 69 ? 4.956 9.639 -4.975 1.00 84.00 69 ALA A C 1
ATOM 544 O O . ALA A 1 69 ? 5.238 8.787 -4.118 1.00 84.00 69 ALA A O 1
ATOM 545 N N . ARG A 1 70 ? 3.998 10.551 -4.773 1.00 81.50 70 ARG A N 1
ATOM 546 C CA . ARG A 1 70 ? 3.141 10.607 -3.582 1.00 81.50 70 ARG A CA 1
ATOM 547 C C . ARG A 1 70 ? 2.009 9.597 -3.754 1.00 81.50 70 ARG A C 1
ATOM 549 O O . ARG A 1 70 ? 1.049 9.833 -4.476 1.00 81.50 70 ARG A O 1
ATOM 556 N N . ARG A 1 71 ? 2.148 8.445 -3.103 1.00 80.25 71 ARG A N 1
ATOM 557 C CA . ARG A 1 71 ? 1.164 7.357 -3.145 1.00 80.25 71 ARG A CA 1
ATOM 558 C C . ARG A 1 71 ? 0.235 7.451 -1.940 1.00 80.25 71 ARG A C 1
ATOM 560 O O . ARG A 1 71 ? 0.595 6.999 -0.855 1.00 80.25 71 ARG A O 1
ATOM 567 N N . ASP A 1 72 ? -0.939 8.033 -2.148 1.00 81.75 72 ASP A N 1
ATOM 568 C CA . ASP A 1 72 ? -2.042 8.054 -1.184 1.00 81.75 72 ASP A CA 1
ATOM 569 C C . ASP A 1 72 ? -2.968 6.857 -1.447 1.00 81.75 72 ASP A C 1
ATOM 571 O O . ASP A 1 72 ? -4.169 6.997 -1.644 1.00 81.75 72 ASP A O 1
ATOM 575 N N . LEU A 1 73 ? -2.378 5.661 -1.497 1.00 77.75 73 LEU A N 1
ATOM 576 C CA . LEU A 1 73 ? -3.111 4.425 -1.737 1.00 77.75 73 LEU A CA 1
ATOM 577 C C . LEU A 1 73 ? -3.659 3.884 -0.415 1.00 77.75 73 LEU A C 1
ATOM 579 O O . LEU A 1 73 ? -2.898 3.689 0.540 1.00 77.75 73 LEU A O 1
ATOM 583 N N . ILE A 1 74 ? -4.967 3.634 -0.371 1.00 79.12 74 ILE A N 1
ATOM 584 C CA . ILE A 1 74 ? -5.619 2.961 0.751 1.00 79.12 74 ILE A CA 1
ATOM 585 C C . ILE A 1 74 ? -5.678 1.446 0.525 1.00 79.12 74 ILE A C 1
ATOM 587 O O . ILE A 1 74 ? -5.903 0.993 -0.595 1.00 79.12 74 ILE A O 1
ATOM 591 N N . PRO A 1 75 ? -5.536 0.635 1.589 1.00 69.88 75 PRO A N 1
ATOM 592 C CA . PRO A 1 75 ? -5.442 -0.823 1.477 1.00 69.88 75 PRO A CA 1
ATOM 593 C C . PRO A 1 75 ? -6.770 -1.505 1.108 1.00 69.88 75 PRO A C 1
ATOM 595 O O . PRO A 1 75 ? -6.824 -2.724 1.009 1.00 69.88 75 PRO A O 1
ATOM 598 N N . PHE A 1 76 ? -7.856 -0.749 0.943 1.00 75.12 76 PHE A N 1
ATOM 599 C CA . PHE A 1 76 ? -9.168 -1.292 0.585 1.00 75.12 76 PHE A CA 1
ATOM 600 C C . PHE A 1 76 ? -9.417 -1.309 -0.924 1.00 75.12 76 PHE A C 1
ATOM 602 O O . PHE A 1 76 ? -10.298 -2.035 -1.381 1.00 75.12 76 PHE A O 1
ATOM 609 N N . HIS A 1 77 ? -8.638 -0.547 -1.694 1.00 77.88 77 HIS A N 1
ATOM 610 C CA . HIS A 1 77 ? -8.745 -0.515 -3.145 1.00 77.88 77 HIS A CA 1
ATOM 611 C C . HIS A 1 77 ? -7.445 -1.010 -3.765 1.00 77.88 77 HIS A C 1
ATOM 613 O O . HIS A 1 77 ? -6.367 -0.443 -3.563 1.00 77.88 77 HIS A O 1
ATOM 619 N N . ALA A 1 78 ? -7.553 -2.105 -4.517 1.00 79.94 78 ALA A N 1
ATOM 620 C CA . ALA A 1 78 ? -6.435 -2.625 -5.280 1.00 79.94 78 ALA A CA 1
ATOM 621 C C . ALA A 1 78 ? -5.994 -1.573 -6.304 1.00 79.94 78 ALA A C 1
ATOM 623 O O . ALA A 1 78 ? -6.809 -0.946 -6.978 1.00 79.94 78 ALA A O 1
ATOM 624 N N . PHE A 1 79 ? -4.684 -1.373 -6.391 1.00 84.94 79 PHE A N 1
ATOM 625 C CA . PHE A 1 79 ? -4.064 -0.519 -7.395 1.00 84.94 79 PHE A CA 1
ATOM 626 C C . PHE A 1 79 ? -3.060 -1.389 -8.130 1.00 84.94 79 PHE A C 1
ATOM 628 O O . PHE A 1 79 ? -2.199 -2.004 -7.493 1.00 84.94 79 PHE A O 1
ATOM 635 N N . GLU A 1 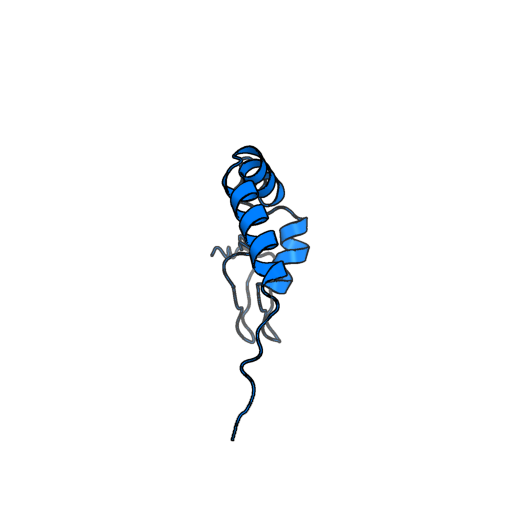80 ? -3.202 -1.467 -9.447 1.00 87.88 80 GLU A N 1
ATOM 636 C CA . GLU A 1 80 ? -2.332 -2.264 -10.298 1.00 87.88 80 GLU A CA 1
ATOM 637 C C . GLU A 1 80 ? -1.570 -1.339 -11.246 1.00 87.88 80 GLU A C 1
ATOM 639 O O . GLU A 1 80 ? -2.163 -0.541 -11.973 1.00 87.88 80 GLU A O 1
ATOM 644 N N . LEU A 1 81 ? -0.241 -1.433 -11.219 1.00 89.00 81 LEU A N 1
ATOM 645 C CA . LEU A 1 81 ? 0.632 -0.687 -12.115 1.00 89.00 81 LEU A CA 1
ATOM 646 C C . LEU A 1 81 ? 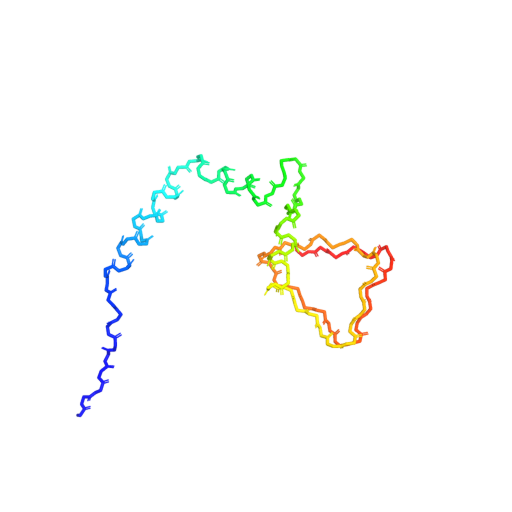1.062 -1.594 -13.273 1.00 89.00 81 LEU A C 1
ATOM 648 O O . LEU A 1 81 ? 1.669 -2.643 -13.047 1.00 89.00 81 LEU A O 1
ATOM 652 N N . GLY A 1 82 ? 0.734 -1.189 -14.503 1.00 89.56 82 GLY A N 1
ATOM 653 C CA . GLY A 1 82 ? 0.990 -1.956 -15.726 1.00 89.56 82 GLY A CA 1
ATOM 654 C C . GLY A 1 82 ? 2.475 -2.168 -16.054 1.00 89.56 82 GLY A C 1
ATOM 655 O O . GLY A 1 82 ? 3.365 -1.529 -15.488 1.00 89.56 82 GLY A O 1
ATOM 656 N N . ARG A 1 83 ? 2.759 -3.092 -16.984 1.00 89.75 83 ARG A N 1
ATOM 657 C CA . ARG A 1 8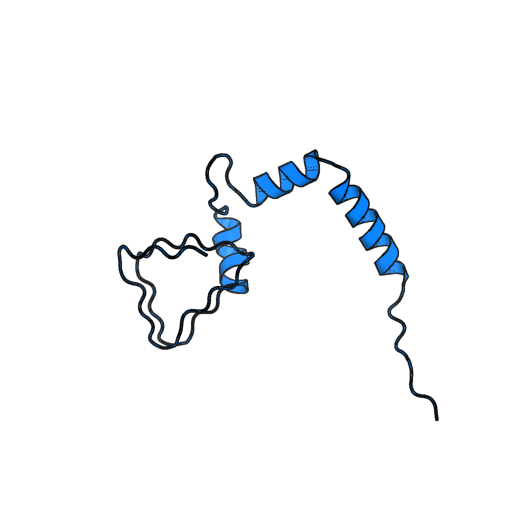3 ? 4.134 -3.433 -17.400 1.00 89.75 83 ARG A CA 1
ATOM 658 C C . ARG A 1 83 ? 4.806 -2.217 -18.041 1.00 89.75 83 ARG A C 1
ATOM 660 O O . ARG A 1 83 ? 4.195 -1.567 -18.880 1.00 89.75 83 ARG A O 1
ATOM 667 N N . HIS A 1 84 ? 6.051 -1.928 -17.658 1.00 89.56 84 HIS A N 1
ATOM 668 C CA . HIS A 1 84 ? 6.804 -0.739 -18.101 1.00 89.56 84 HIS A CA 1
ATOM 669 C C . HIS A 1 84 ? 6.147 0.615 -17.778 1.00 89.56 84 HIS A C 1
ATOM 671 O O . HIS A 1 84 ? 6.560 1.636 -18.322 1.00 89.56 84 HIS A O 1
ATOM 677 N N . ALA A 1 85 ? 5.148 0.654 -16.890 1.00 88.06 85 ALA A N 1
ATOM 678 C CA . ALA A 1 85 ? 4.578 1.916 -16.449 1.00 88.06 85 ALA A CA 1
ATOM 679 C C . ALA A 1 85 ? 5.545 2.633 -15.497 1.00 88.06 85 ALA A C 1
ATOM 681 O O . ALA A 1 85 ? 6.116 2.030 -14.579 1.00 88.06 85 ALA A O 1
ATOM 682 N N . ILE A 1 86 ? 5.718 3.932 -15.726 1.00 88.81 86 ILE A N 1
ATOM 683 C CA . ILE A 1 86 ? 6.635 4.784 -14.976 1.00 88.81 86 ILE A CA 1
ATOM 684 C C . ILE A 1 86 ? 5.806 5.800 -14.197 1.00 88.81 86 ILE A C 1
ATOM 686 O O . ILE A 1 86 ? 5.045 6.572 -14.773 1.00 88.81 86 ILE A O 1
ATOM 690 N N . LEU A 1 87 ? 5.953 5.793 -12.876 1.00 88.94 87 LEU A N 1
ATOM 691 C CA . LEU A 1 87 ? 5.457 6.857 -12.014 1.00 88.94 87 LEU A CA 1
ATOM 692 C C . LEU A 1 87 ? 6.616 7.806 -11.721 1.00 88.94 87 LEU A C 1
ATOM 694 O O . LEU A 1 87 ? 7.561 7.451 -11.006 1.00 88.94 87 LEU A O 1
ATOM 698 N N . GLU A 1 88 ? 6.536 8.999 -12.297 1.00 88.81 88 GLU A N 1
ATOM 699 C CA . GLU A 1 88 ? 7.571 10.018 -12.188 1.00 88.81 88 GLU A CA 1
ATOM 700 C C . GLU A 1 88 ? 7.576 10.740 -10.834 1.00 88.81 88 GLU A C 1
ATOM 702 O O . GLU A 1 88 ? 6.698 10.579 -9.977 1.00 88.81 88 GLU A O 1
ATOM 707 N N . ASP A 1 89 ? 8.620 11.543 -10.641 1.00 85.25 89 ASP A N 1
ATOM 708 C CA . ASP A 1 89 ? 8.707 12.480 -9.533 1.00 85.25 89 ASP A CA 1
ATOM 709 C C . ASP A 1 89 ? 7.560 13.507 -9.671 1.00 85.25 89 ASP A C 1
ATOM 711 O O . ASP A 1 89 ? 7.236 13.932 -10.771 1.00 85.25 89 ASP A O 1
ATOM 715 N N . GLN A 1 90 ? 6.911 13.881 -8.560 1.00 79.94 90 GLN A N 1
ATOM 716 C CA . GLN A 1 90 ? 5.732 14.780 -8.512 1.00 79.94 90 GLN A CA 1
ATOM 717 C C . GLN A 1 90 ? 4.375 14.183 -8.934 1.00 79.94 90 GLN A C 1
ATOM 719 O O . GLN A 1 90 ? 3.352 14.855 -8.787 1.00 79.94 90 GLN A O 1
ATOM 724 N N . VAL A 1 91 ? 4.304 12.911 -9.336 1.00 83.25 91 VAL A N 1
ATOM 725 C CA . VAL A 1 91 ? 3.010 12.243 -9.553 1.00 83.25 91 VAL A CA 1
ATOM 726 C C . VAL A 1 91 ? 2.337 11.935 -8.214 1.00 83.25 91 VAL A C 1
ATOM 728 O O . VAL A 1 91 ? 2.963 11.402 -7.291 1.00 83.25 91 VAL A O 1
ATOM 731 N N . THR A 1 92 ? 1.042 12.249 -8.109 1.00 83.25 92 THR A N 1
ATOM 732 C CA . THR A 1 92 ? 0.198 11.823 -6.986 1.00 83.25 92 THR A CA 1
ATOM 733 C C . THR A 1 92 ? -0.773 10.752 -7.460 1.00 83.25 92 THR A C 1
ATOM 735 O O . THR A 1 92 ? -1.552 10.988 -8.375 1.00 83.25 92 THR A O 1
ATOM 738 N N . VAL A 1 93 ? -0.726 9.583 -6.824 1.00 79.56 93 VAL A N 1
ATOM 739 C CA . VAL A 1 93 ? -1.676 8.492 -7.067 1.00 79.56 93 VAL A CA 1
ATOM 740 C C . VAL A 1 93 ? -2.601 8.404 -5.861 1.00 79.56 93 VAL A C 1
ATOM 742 O O . VAL A 1 93 ? -2.131 8.132 -4.753 1.00 79.56 93 VAL A O 1
ATOM 745 N N . ALA A 1 94 ? -3.890 8.649 -6.089 1.00 81.81 94 ALA A N 1
ATOM 746 C CA . ALA A 1 94 ? -4.964 8.525 -5.110 1.00 81.81 94 ALA A CA 1
ATOM 747 C C . ALA A 1 94 ? -6.043 7.595 -5.684 1.00 81.81 94 ALA A C 1
ATOM 749 O O . ALA A 1 94 ? -6.371 7.704 -6.865 1.00 81.81 94 ALA A O 1
ATOM 750 N N . ASN A 1 95 ? -6.535 6.674 -4.859 1.00 70.50 95 ASN A N 1
ATOM 751 C CA . ASN A 1 95 ? -7.601 5.719 -5.173 1.00 70.50 95 ASN A CA 1
ATOM 752 C C . ASN A 1 95 ? -8.663 5.823 -4.080 1.00 70.50 95 ASN A C 1
ATOM 754 O O . ASN A 1 95 ? -8.242 5.826 -2.898 1.00 70.50 95 ASN A O 1
#

Radius of gyration: 19.92 Å; Cα contacts (8 Å, |Δi|>4): 101; chains: 1; bounding box: 35×57×39 Å

Secondary structure (DSSP, 8-state):
---------THHHHHHHHHHHHHHH-HHHHHHHHHHHB-TTS-PBPHHHHHHTHHHH-EE-TT-EE-S-EEE--TTS--EEPTT-EE-TT-EEE-

Sequence (95 aa):
MSSTSTSIPSFAGGLLSGLSARIKGSPRLKQLASWLLFQPRRARPRIWVRWLANPLVHRYAPGSLVRRARRDLIPFHAFELGRHAILEDQVTVAN